Protein AF-A0A8T4M4K9-F1 (afdb_monomer_lite)

Radius of gyration: 19.59 Å; chains: 1; bounding box: 52×40×37 Å

Structure (mmCIF, N/CA/C/O backbone):
data_AF-A0A8T4M4K9-F1
#
_entry.id   AF-A0A8T4M4K9-F1
#
loop_
_atom_site.group_PDB
_atom_site.id
_atom_site.type_symbol
_atom_site.label_atom_id
_atom_site.label_alt_id
_atom_site.label_comp_id
_atom_site.label_asym_id
_atom_site.label_entity_id
_atom_site.label_seq_id
_atom_site.pdbx_PDB_ins_code
_atom_site.Cartn_x
_atom_site.Cartn_y
_atom_site.Cartn_z
_atom_site.occupancy
_atom_site.B_iso_or_equiv
_atom_site.auth_seq_id
_atom_site.auth_comp_id
_atom_site.auth_asym_id
_atom_site.auth_atom_id
_atom_site.pdbx_PDB_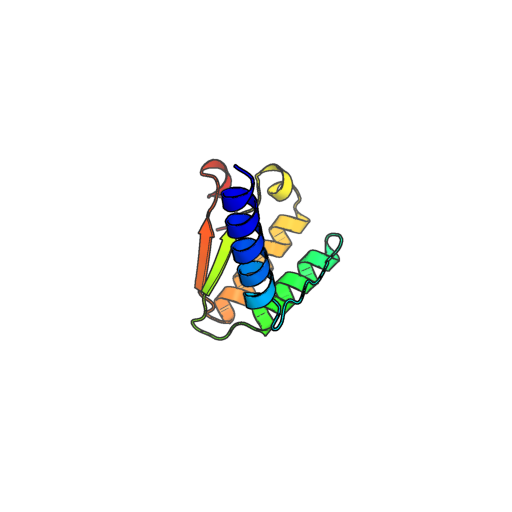model_num
ATOM 1 N N . MET A 1 1 ? -40.356 21.875 3.585 1.00 60.16 1 MET A N 1
ATOM 2 C CA . MET A 1 1 ? -39.058 22.550 3.357 1.00 60.16 1 MET A CA 1
ATOM 3 C C . MET A 1 1 ? -38.266 22.758 4.643 1.00 60.16 1 MET A C 1
ATOM 5 O O . MET A 1 1 ? -37.282 22.056 4.815 1.00 60.16 1 MET A O 1
ATOM 9 N N . GLU A 1 2 ? -38.661 23.637 5.577 1.00 62.66 2 GLU A N 1
ATOM 10 C CA . GLU A 1 2 ? -37.859 23.875 6.803 1.00 62.66 2 GLU A CA 1
ATOM 11 C C . GLU A 1 2 ? -37.767 22.637 7.723 1.00 62.66 2 GLU A C 1
ATOM 13 O O . GLU A 1 2 ? -36.740 22.371 8.346 1.00 62.66 2 GLU A O 1
ATOM 18 N N . ASN A 1 3 ? -38.832 21.835 7.761 1.00 73.00 3 ASN A N 1
ATOM 19 C CA . ASN A 1 3 ? -38.915 20.631 8.589 1.00 73.00 3 ASN A CA 1
ATOM 20 C C . ASN A 1 3 ? -38.089 19.456 8.027 1.00 73.00 3 ASN A C 1
ATOM 22 O O . ASN A 1 3 ? -37.581 18.624 8.775 1.00 73.00 3 ASN A O 1
ATOM 26 N N . ASP A 1 4 ? -37.916 19.418 6.707 1.00 81.75 4 ASP A N 1
ATOM 27 C CA . ASP A 1 4 ? -37.157 18.372 6.017 1.00 81.75 4 ASP A CA 1
ATOM 28 C C . ASP A 1 4 ? -35.654 18.627 6.163 1.00 81.75 4 ASP A C 1
ATOM 30 O O . ASP A 1 4 ? -34.894 17.712 6.467 1.00 81.75 4 ASP A O 1
ATOM 34 N N . ALA A 1 5 ? -35.239 19.896 6.073 1.00 82.56 5 ALA A N 1
ATOM 35 C CA . ALA A 1 5 ? -33.861 20.307 6.323 1.00 82.56 5 ALA A CA 1
ATOM 36 C C . ALA A 1 5 ? -33.409 19.967 7.755 1.00 82.56 5 ALA A C 1
ATOM 38 O O . ALA A 1 5 ? -32.324 19.421 7.942 1.00 82.56 5 ALA A O 1
ATOM 39 N N . LYS A 1 6 ? -34.255 20.208 8.769 1.00 86.12 6 LYS A N 1
ATOM 40 C CA . LYS A 1 6 ? -33.945 19.864 10.171 1.00 86.12 6 LYS A CA 1
ATOM 41 C C . LYS A 1 6 ? -33.777 18.356 10.382 1.00 86.12 6 LYS A C 1
ATOM 43 O O . LYS A 1 6 ? -32.878 17.947 11.113 1.00 86.12 6 LYS A O 1
ATOM 48 N N . LYS A 1 7 ? -34.585 17.529 9.710 1.00 87.69 7 LYS A N 1
ATOM 49 C CA . LYS A 1 7 ? -34.450 16.062 9.756 1.00 87.69 7 LYS A CA 1
ATOM 50 C C . LYS A 1 7 ? -33.165 15.572 9.092 1.00 87.69 7 LYS A C 1
ATOM 52 O O . LYS A 1 7 ? -32.493 14.711 9.652 1.00 87.69 7 LYS A O 1
ATOM 57 N N . VAL A 1 8 ? -32.802 16.139 7.940 1.00 90.56 8 VAL A N 1
ATOM 58 C CA . VAL A 1 8 ? -31.541 15.811 7.256 1.00 90.56 8 VAL A CA 1
ATOM 59 C C . VAL A 1 8 ? -30.341 16.194 8.124 1.00 90.56 8 VAL A C 1
ATOM 61 O O . VAL A 1 8 ? -29.439 15.383 8.303 1.00 90.56 8 VAL A O 1
ATOM 64 N N . ILE A 1 9 ? -30.352 17.387 8.726 1.00 91.00 9 ILE A N 1
ATOM 65 C CA . ILE A 1 9 ? -29.271 17.846 9.611 1.00 91.00 9 ILE A CA 1
ATOM 66 C C . ILE A 1 9 ? -29.118 16.924 10.826 1.00 91.00 9 ILE A C 1
ATOM 68 O O . ILE A 1 9 ? -27.996 16.552 11.157 1.00 91.00 9 ILE A O 1
ATOM 72 N N . ALA A 1 10 ? -30.218 16.510 11.463 1.00 88.62 10 ALA A N 1
ATOM 73 C CA . ALA A 1 10 ? -30.162 15.576 12.588 1.00 88.62 10 ALA A CA 1
ATOM 74 C C . ALA A 1 10 ? -29.516 14.236 12.189 1.00 88.62 10 ALA A C 1
ATOM 76 O O . ALA A 1 10 ? -28.593 13.779 12.859 1.00 88.62 10 ALA A O 1
ATOM 77 N N . GLY A 1 11 ? -29.913 13.670 11.044 1.00 86.56 11 GLY A N 1
ATOM 78 C CA . GLY A 1 11 ? -29.319 12.431 10.532 1.00 86.56 11 GLY A CA 1
ATOM 79 C C . GLY A 1 11 ? -27.827 12.557 10.198 1.00 86.56 11 GLY A C 1
ATOM 80 O O . GLY A 1 11 ? -27.060 11.629 10.441 1.00 86.56 11 GLY A O 1
ATOM 81 N N . LEU A 1 12 ? -27.387 13.714 9.693 1.00 86.00 12 LEU A N 1
ATOM 82 C CA . LEU A 1 12 ? -25.968 13.976 9.422 1.00 86.00 12 LEU A CA 1
ATOM 83 C C . LEU A 1 12 ? -25.136 14.079 10.706 1.00 86.00 12 LEU A C 1
ATOM 85 O O . LEU A 1 12 ? -24.013 13.583 10.745 1.00 86.00 12 LEU A O 1
ATOM 89 N N . VAL A 1 13 ? -25.683 14.691 11.760 1.00 85.50 13 VAL A N 1
ATOM 90 C CA . VAL A 1 13 ? -25.018 14.783 13.070 1.00 85.50 13 VAL A CA 1
ATOM 91 C C . VAL A 1 13 ? -24.859 13.399 13.703 1.00 85.50 13 VAL A C 1
ATOM 93 O O . VAL A 1 13 ? -23.813 13.114 14.286 1.00 85.50 13 VAL A O 1
ATOM 96 N N . ASP A 1 14 ? -25.853 12.523 13.562 1.00 82.62 14 ASP A N 1
ATOM 97 C CA . ASP A 1 14 ? -25.782 11.155 14.082 1.00 82.62 14 ASP A CA 1
ATOM 98 C C . ASP A 1 14 ? -24.759 10.303 13.314 1.00 82.62 14 ASP A C 1
ATOM 100 O O . ASP A 1 14 ? -23.955 9.605 13.934 1.00 82.62 14 ASP A O 1
ATOM 104 N N . LEU A 1 15 ? -24.707 10.431 11.982 1.00 79.19 15 LEU A N 1
ATOM 105 C CA . LEU A 1 15 ? -23.672 9.801 11.150 1.00 79.19 15 LEU A CA 1
ATOM 106 C C . LEU A 1 15 ? -22.269 10.297 11.509 1.00 79.19 15 LEU A C 1
ATOM 108 O O . LEU A 1 15 ? -21.341 9.500 11.623 1.00 79.19 15 LEU A O 1
ATOM 112 N N . GLN A 1 16 ? -22.110 11.604 11.728 1.00 77.19 16 GLN A N 1
ATOM 113 C CA . GLN A 1 16 ? -20.835 12.173 12.148 1.00 77.19 16 GLN A CA 1
ATOM 114 C C . GLN A 1 16 ? -20.388 11.578 13.486 1.00 77.19 16 GLN A C 1
ATOM 116 O O . GLN A 1 16 ? -19.242 11.155 13.604 1.00 77.19 16 GLN A O 1
ATOM 121 N N . LYS A 1 17 ? -21.287 11.511 14.477 1.00 75.12 17 LYS A N 1
ATOM 122 C CA . LYS A 1 17 ? -20.985 11.001 15.823 1.00 75.12 17 LYS A CA 1
ATOM 123 C C . LYS A 1 17 ? -20.687 9.505 15.848 1.00 75.12 17 LYS A C 1
ATOM 125 O O . LYS A 1 17 ? -19.789 9.095 16.577 1.00 75.12 17 LYS A O 1
ATOM 130 N N . GLY A 1 18 ? -21.386 8.710 15.035 1.00 68.12 18 GLY A N 1
ATOM 131 C CA . GLY A 1 18 ? -21.179 7.261 14.940 1.00 68.12 18 GLY A CA 1
ATOM 132 C C . GLY A 1 18 ? -19.794 6.852 14.426 1.00 68.12 18 GLY A C 1
ATOM 133 O O . GLY A 1 18 ? -19.393 5.705 14.601 1.00 68.12 18 GLY A O 1
ATOM 134 N N . HIS A 1 19 ? -19.046 7.782 13.827 1.00 60.19 19 HIS A N 1
ATOM 135 C CA . HIS A 1 19 ? -17.712 7.540 13.280 1.00 60.19 19 HIS A CA 1
ATOM 136 C C . HIS A 1 19 ? -16.575 8.190 14.082 1.00 60.19 19 HIS A C 1
ATOM 138 O O . HIS A 1 19 ? -15.442 8.166 13.614 1.00 60.19 19 HIS A O 1
ATOM 144 N N . LEU A 1 20 ? -16.837 8.779 15.257 1.00 59.25 20 LEU A N 1
ATOM 145 C CA . LEU A 1 20 ? -15.811 9.488 16.039 1.00 59.25 20 LEU A CA 1
ATOM 146 C C . LEU A 1 20 ? -14.916 8.576 16.885 1.00 59.25 20 LEU A C 1
ATOM 148 O O . LEU A 1 20 ? -13.869 9.027 17.350 1.00 59.25 20 LEU A O 1
ATOM 152 N N . GLU A 1 21 ? -15.286 7.313 17.094 1.00 64.44 21 GLU A N 1
ATOM 153 C CA . GLU A 1 21 ? -14.434 6.398 17.851 1.00 64.44 21 GLU A CA 1
ATOM 154 C C . GLU A 1 21 ? -13.311 5.850 16.954 1.00 64.44 21 GLU A C 1
ATOM 156 O O . GLU A 1 21 ? -13.532 5.022 16.073 1.00 64.44 21 GLU A O 1
ATOM 161 N N . ASN A 1 22 ? -12.090 6.338 17.212 1.00 65.56 22 ASN A N 1
ATOM 162 C CA . ASN A 1 22 ? -10.804 5.893 16.656 1.00 65.56 22 ASN A CA 1
ATOM 163 C C . ASN A 1 22 ? -10.545 6.189 15.166 1.00 65.56 22 ASN A C 1
ATOM 165 O O . ASN A 1 22 ? -10.054 5.329 14.434 1.00 65.56 22 ASN A O 1
ATOM 169 N N . GLN A 1 23 ? -10.799 7.419 14.712 1.00 70.44 23 GLN A N 1
ATOM 170 C CA . GLN A 1 23 ? -10.235 7.878 13.436 1.00 70.44 23 GLN A CA 1
ATOM 171 C C . GLN A 1 23 ? -8.787 8.338 13.614 1.00 70.44 23 GLN A C 1
ATOM 173 O O . GLN A 1 23 ? -8.523 9.382 14.207 1.00 70.44 23 GLN A O 1
ATOM 178 N N . GLU A 1 24 ? -7.851 7.573 13.058 1.00 80.94 24 GLU A N 1
ATOM 179 C CA . GLU A 1 24 ? -6.456 7.979 12.903 1.00 80.94 24 GLU A CA 1
ATOM 180 C C . GLU A 1 24 ? -6.157 8.180 11.414 1.00 80.94 24 GLU A C 1
ATOM 182 O O . GLU A 1 24 ? -6.465 7.327 10.580 1.00 80.94 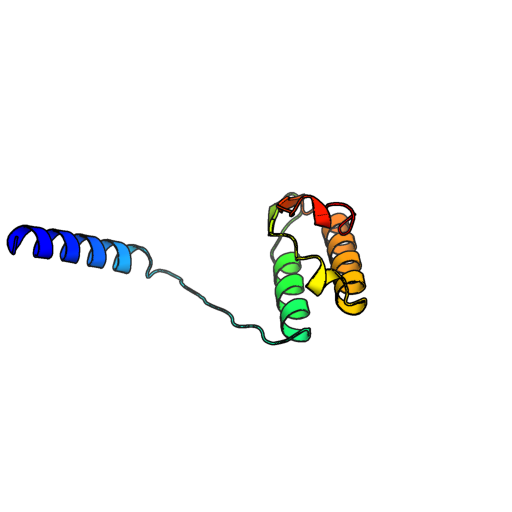24 GLU A O 1
ATOM 187 N N . ALA A 1 25 ? -5.542 9.312 11.078 1.00 87.56 25 ALA A N 1
ATOM 188 C CA . ALA A 1 25 ? -5.014 9.569 9.748 1.00 87.56 25 ALA A CA 1
ATOM 189 C C . ALA A 1 25 ? -3.504 9.775 9.852 1.00 87.56 25 ALA A C 1
ATOM 191 O O . ALA A 1 25 ? -3.036 10.669 10.558 1.00 87.56 25 ALA A O 1
ATOM 192 N N . LYS A 1 26 ? -2.743 8.962 9.120 1.00 90.06 26 LYS A N 1
ATOM 193 C CA . LYS A 1 26 ? -1.295 9.122 8.977 1.00 90.06 26 LYS A CA 1
ATOM 194 C C . LYS A 1 26 ? -0.981 9.644 7.583 1.00 90.06 26 LYS A C 1
ATOM 196 O O . LYS A 1 26 ? -1.446 9.087 6.590 1.00 90.06 26 LYS A O 1
ATOM 201 N N . VAL A 1 27 ? -0.187 10.710 7.511 1.00 93.94 27 VAL A N 1
ATOM 202 C CA . VAL A 1 27 ? 0.243 11.310 6.243 1.00 93.94 27 VAL A CA 1
ATOM 203 C C . VAL A 1 27 ? 1.700 10.955 5.990 1.00 93.94 27 VAL A C 1
ATOM 205 O O . VAL A 1 27 ? 2.573 11.241 6.805 1.00 93.94 27 VAL A O 1
ATOM 208 N N . TYR A 1 28 ? 1.951 10.358 4.830 1.00 94.25 28 TYR A N 1
ATOM 209 C CA . TYR A 1 28 ? 3.279 9.979 4.368 1.00 94.25 28 TYR A CA 1
ATOM 210 C C . TYR A 1 28 ? 3.633 10.797 3.128 1.00 94.25 28 TYR A C 1
ATOM 212 O O . TYR A 1 28 ? 2.801 10.961 2.236 1.00 94.25 28 TYR A O 1
ATOM 220 N N . VAL A 1 29 ? 4.866 11.303 3.059 1.00 93.38 29 VAL A N 1
ATOM 221 C CA . VAL A 1 29 ? 5.304 12.203 1.982 1.00 93.38 29 VAL A CA 1
ATOM 222 C C . VAL A 1 29 ? 6.480 11.600 1.219 1.00 93.38 29 VAL A C 1
ATOM 224 O O . VAL A 1 29 ? 7.446 11.116 1.810 1.00 93.38 29 VAL A O 1
ATOM 227 N N . GLY A 1 30 ? 6.397 11.661 -0.112 1.00 92.94 30 GLY A N 1
ATOM 228 C CA . GLY A 1 30 ? 7.443 11.195 -1.018 1.00 92.94 30 GLY A CA 1
ATOM 229 C C . GLY A 1 30 ? 7.676 9.681 -0.976 1.00 92.94 30 GLY A C 1
ATOM 230 O O . GLY A 1 30 ? 6.911 8.912 -0.391 1.00 92.94 30 GLY A O 1
ATOM 231 N N . PHE A 1 31 ? 8.768 9.251 -1.608 1.00 92.19 31 PHE A N 1
ATOM 232 C CA . PHE A 1 31 ? 9.095 7.832 -1.763 1.00 92.19 31 PHE A CA 1
ATOM 233 C C . PHE A 1 31 ? 9.436 7.133 -0.435 1.00 92.19 31 PHE A C 1
ATOM 235 O O . PHE A 1 31 ? 9.039 5.991 -0.218 1.00 92.19 31 PHE A O 1
ATOM 242 N N . GLU A 1 32 ? 10.108 7.810 0.500 1.00 94.56 32 GLU A N 1
ATOM 243 C CA . GLU A 1 32 ? 10.352 7.247 1.841 1.00 94.56 32 GLU A CA 1
ATOM 244 C C . GLU A 1 32 ? 9.053 7.061 2.635 1.00 94.56 32 GLU A C 1
ATOM 246 O O . GLU A 1 32 ? 8.908 6.098 3.396 1.00 94.56 32 GLU A O 1
ATOM 251 N N . GLY A 1 33 ? 8.072 7.937 2.400 1.00 94.88 33 GLY A N 1
ATOM 252 C CA . GLY A 1 33 ? 6.725 7.783 2.924 1.00 94.88 33 GLY A CA 1
ATOM 253 C C . GLY A 1 33 ? 6.069 6.487 2.447 1.00 94.88 33 GLY A C 1
ATOM 254 O O . GLY A 1 33 ? 5.514 5.745 3.257 1.00 94.88 33 GLY A O 1
ATOM 255 N N . TRP A 1 34 ? 6.210 6.159 1.160 1.00 91.62 34 TRP A N 1
ATOM 256 C CA . TRP A 1 34 ? 5.715 4.895 0.609 1.00 91.62 34 TRP A CA 1
ATOM 257 C C . TRP A 1 34 ? 6.392 3.700 1.272 1.00 91.62 34 TRP A C 1
ATOM 259 O O . TRP A 1 34 ? 5.713 2.802 1.764 1.00 91.62 34 TRP A O 1
ATOM 269 N N . LYS A 1 35 ? 7.726 3.697 1.367 1.00 94.25 35 LYS A N 1
ATOM 270 C CA . LYS A 1 35 ? 8.437 2.592 2.029 1.00 94.25 35 LYS A CA 1
ATOM 271 C C . LYS A 1 35 ? 7.950 2.379 3.457 1.00 94.25 35 LYS A C 1
ATOM 273 O O . LYS A 1 35 ? 7.754 1.237 3.865 1.00 94.25 35 LYS A O 1
ATOM 278 N N . THR A 1 36 ? 7.742 3.463 4.200 1.00 96.12 36 THR A N 1
ATOM 279 C CA . THR A 1 36 ? 7.248 3.404 5.579 1.00 96.12 36 THR A CA 1
ATOM 280 C C . THR A 1 36 ? 5.848 2.799 5.637 1.00 96.12 36 THR A C 1
ATOM 282 O O . THR A 1 36 ? 5.663 1.793 6.319 1.00 96.12 36 THR A O 1
ATOM 285 N N . LEU A 1 37 ? 4.899 3.324 4.854 1.00 94.69 37 LEU A N 1
ATOM 286 C CA . LEU A 1 37 ? 3.519 2.830 4.803 1.00 94.69 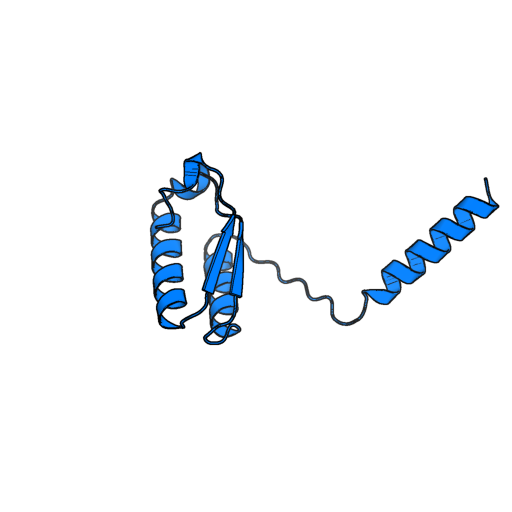37 LEU A CA 1
ATOM 287 C C . LEU A 1 37 ? 3.452 1.330 4.478 1.00 94.69 37 LEU A C 1
ATOM 289 O O . LEU A 1 37 ? 2.817 0.555 5.187 1.00 94.69 37 LEU A O 1
ATOM 293 N N . TYR A 1 38 ? 4.133 0.897 3.421 1.00 94.06 38 TYR A N 1
ATOM 294 C CA . TYR A 1 38 ? 4.087 -0.498 2.982 1.00 94.06 38 TYR A CA 1
ATOM 295 C C . TYR A 1 38 ? 4.810 -1.445 3.952 1.00 94.06 38 TYR A C 1
ATOM 297 O O . TYR A 1 38 ? 4.393 -2.592 4.128 1.00 94.06 38 TYR A O 1
ATOM 305 N N . ASN A 1 39 ? 5.861 -0.978 4.633 1.00 94.50 39 ASN A N 1
ATOM 306 C CA . ASN A 1 39 ? 6.465 -1.736 5.726 1.00 94.50 39 ASN A CA 1
ATOM 307 C C . ASN A 1 39 ? 5.505 -1.873 6.915 1.00 94.50 39 ASN A C 1
ATOM 309 O O . ASN A 1 39 ? 5.408 -2.965 7.473 1.00 94.50 39 ASN A O 1
ATOM 313 N N . GLU A 1 40 ? 4.778 -0.814 7.284 1.00 94.62 40 GLU A N 1
ATOM 314 C CA . GLU A 1 40 ? 3.748 -0.880 8.329 1.00 94.62 40 GLU A CA 1
ATOM 315 C C . GLU A 1 40 ? 2.654 -1.890 7.969 1.00 94.62 40 GLU A C 1
ATOM 317 O O . GLU A 1 40 ? 2.328 -2.745 8.792 1.00 94.62 40 GLU A O 1
ATOM 322 N N . ILE A 1 41 ? 2.162 -1.873 6.724 1.00 92.81 41 ILE A N 1
ATOM 323 C CA . ILE A 1 41 ? 1.191 -2.860 6.227 1.00 92.81 41 ILE A CA 1
ATOM 324 C C . ILE A 1 41 ? 1.718 -4.284 6.447 1.00 92.81 41 ILE A C 1
ATOM 326 O O . ILE A 1 41 ? 1.054 -5.097 7.087 1.00 92.81 41 ILE A O 1
ATOM 330 N N . LEU A 1 42 ? 2.937 -4.599 5.994 1.00 94.12 42 LEU A N 1
ATOM 331 C CA . LEU A 1 42 ? 3.496 -5.945 6.179 1.00 94.12 42 LEU A CA 1
ATOM 332 C C . LEU A 1 42 ? 3.760 -6.313 7.634 1.00 94.12 42 LEU A C 1
ATOM 334 O O . LEU A 1 42 ? 3.784 -7.501 7.951 1.00 94.12 42 LEU A O 1
ATOM 338 N N . ASN A 1 43 ? 4.047 -5.349 8.501 1.00 95.19 43 ASN A N 1
ATOM 339 C CA . ASN A 1 43 ? 4.308 -5.610 9.915 1.00 95.19 43 ASN A CA 1
ATOM 340 C C . ASN A 1 43 ? 3.025 -5.899 10.694 1.00 95.19 43 ASN A C 1
ATOM 342 O O . ASN A 1 43 ? 3.070 -6.674 11.646 1.00 95.19 43 ASN A O 1
ATOM 346 N N . ASN A 1 44 ? 1.904 -5.330 10.256 1.00 94.69 44 ASN A N 1
ATOM 347 C CA . ASN A 1 44 ? 0.614 -5.473 10.922 1.00 94.69 44 ASN A CA 1
ATOM 348 C C . ASN A 1 44 ? -0.202 -6.672 10.412 1.00 94.69 44 ASN A C 1
ATOM 350 O O . ASN A 1 44 ? -1.043 -7.182 11.150 1.00 94.69 44 ASN A O 1
ATOM 354 N N . LEU A 1 45 ? 0.054 -7.138 9.185 1.00 95.69 45 LEU A N 1
ATOM 355 C CA . LEU A 1 45 ? -0.618 -8.304 8.606 1.00 95.69 45 LEU A CA 1
ATOM 356 C C . LEU A 1 45 ? 0.036 -9.628 9.030 1.00 95.69 45 LEU A C 1
ATOM 358 O O . LEU A 1 45 ? 1.263 -9.767 9.084 1.00 95.69 45 LEU A O 1
ATOM 362 N N . LYS A 1 46 ? -0.807 -10.626 9.292 1.00 95.81 46 LYS A N 1
ATOM 363 C CA . LYS A 1 46 ? -0.440 -11.994 9.668 1.00 95.81 46 LYS A CA 1
ATOM 364 C C . LYS A 1 46 ? -0.525 -12.943 8.463 1.00 95.81 46 LYS A C 1
ATOM 366 O O . LYS A 1 46 ? -1.177 -12.629 7.466 1.00 95.81 46 LYS A O 1
ATOM 371 N N . PRO A 1 47 ? 0.107 -14.130 8.534 1.00 97.06 47 PRO A N 1
ATOM 372 C CA . PRO A 1 47 ? -0.061 -15.160 7.513 1.00 97.06 47 PRO A CA 1
ATOM 373 C C . PRO A 1 47 ? -1.539 -15.498 7.285 1.00 97.06 47 PRO A C 1
ATOM 375 O O . PRO A 1 47 ? -2.249 -15.815 8.235 1.00 97.06 47 PRO A O 1
ATOM 378 N N . GLY A 1 48 ? -1.979 -15.462 6.027 1.00 95.50 48 GLY A N 1
ATOM 379 C CA . GLY A 1 48 ? -3.371 -15.683 5.632 1.00 95.50 48 GLY A CA 1
ATOM 380 C C . GLY A 1 48 ? -4.232 -14.419 5.546 1.00 95.50 48 GLY A C 1
ATOM 381 O O . GLY A 1 48 ? -5.283 -14.483 4.913 1.00 95.50 48 GLY A O 1
ATOM 382 N N . ASP A 1 49 ? -3.792 -13.283 6.099 1.00 97.50 49 ASP A N 1
ATOM 383 C CA . ASP A 1 49 ? -4.517 -12.017 5.953 1.00 97.50 49 ASP A CA 1
ATOM 384 C C . ASP A 1 49 ? -4.495 -11.523 4.498 1.00 97.50 49 ASP A C 1
ATOM 386 O O . ASP A 1 49 ? -3.630 -11.899 3.696 1.00 97.50 49 ASP A O 1
ATOM 390 N N . GLU A 1 50 ? -5.437 -10.640 4.161 1.00 95.12 50 GLU A N 1
ATOM 391 C CA . GLU A 1 50 ? -5.584 -10.077 2.821 1.00 95.12 50 GLU A CA 1
ATOM 392 C C . GLU A 1 50 ? -5.075 -8.629 2.742 1.00 95.12 50 GLU A C 1
ATOM 394 O O . GLU A 1 50 ? -5.483 -7.753 3.501 1.00 95.12 50 GLU A O 1
ATOM 399 N N . TYR A 1 51 ? -4.218 -8.370 1.758 1.00 93.38 51 TYR A N 1
ATOM 400 C CA . TYR A 1 51 ? -3.818 -7.049 1.292 1.00 93.38 51 TYR A CA 1
ATOM 401 C C . TYR A 1 51 ? -4.640 -6.693 0.048 1.00 93.38 51 TYR A C 1
ATOM 403 O O . TYR A 1 51 ? -4.466 -7.290 -1.020 1.00 93.38 51 TYR A O 1
ATOM 411 N N . LEU A 1 52 ? -5.553 -5.735 0.198 1.00 93.94 52 LEU A N 1
ATOM 412 C CA . LEU A 1 52 ? -6.410 -5.243 -0.879 1.00 93.94 52 LEU A CA 1
ATOM 413 C C . LEU A 1 52 ? -5.878 -3.899 -1.374 1.00 93.94 52 LEU A C 1
ATOM 415 O O . LEU A 1 52 ? -5.667 -2.994 -0.568 1.00 93.94 52 LEU A O 1
ATOM 419 N N . ALA A 1 53 ? -5.677 -3.757 -2.682 1.00 91.62 53 ALA A N 1
ATOM 420 C CA . ALA A 1 53 ? -5.129 -2.526 -3.242 1.00 91.62 53 ALA A CA 1
ATOM 421 C C . ALA A 1 53 ? -5.641 -2.209 -4.645 1.00 91.62 53 ALA A C 1
ATOM 423 O O . ALA A 1 53 ? -6.076 -3.082 -5.399 1.00 91.62 53 ALA A O 1
ATOM 424 N N . PHE A 1 54 ? -5.520 -0.936 -5.007 1.00 90.38 54 PHE A N 1
ATOM 425 C CA . PHE A 1 54 ? -5.540 -0.502 -6.396 1.00 90.38 54 PHE A CA 1
ATOM 426 C C . PHE A 1 54 ? -4.103 -0.468 -6.910 1.00 90.38 54 PHE A C 1
ATOM 428 O O . PHE A 1 54 ? -3.218 0.070 -6.246 1.00 90.38 54 PHE A O 1
ATOM 435 N N . GLY A 1 55 ? -3.874 -1.067 -8.075 1.00 88.00 55 GLY A N 1
ATOM 436 C CA . GLY A 1 55 ? -2.575 -1.029 -8.733 1.00 88.00 55 GLY A CA 1
ATOM 437 C C . GLY A 1 55 ? -2.241 0.379 -9.216 1.00 88.00 55 GLY A C 1
ATOM 438 O O . GLY A 1 55 ? -3.135 1.170 -9.530 1.00 88.00 55 GLY A O 1
ATOM 439 N N . ILE A 1 56 ? -0.947 0.674 -9.300 1.00 85.75 56 ILE A N 1
ATOM 440 C CA . ILE A 1 56 ? -0.464 1.949 -9.833 1.00 85.75 56 ILE A CA 1
ATOM 441 C C . ILE A 1 56 ? -0.603 2.014 -11.361 1.00 85.75 56 ILE A C 1
ATOM 443 O O . ILE A 1 56 ? -0.742 0.991 -12.046 1.00 85.75 56 ILE A O 1
ATOM 447 N N . GLY A 1 57 ? -0.632 3.237 -11.888 1.00 85.06 57 GLY A N 1
ATOM 448 C CA . GLY A 1 57 ? -0.725 3.502 -13.316 1.00 85.06 57 GLY A CA 1
ATOM 449 C C . GLY A 1 57 ? 0.590 3.227 -14.055 1.00 85.06 57 GLY A C 1
ATOM 450 O O . GLY A 1 57 ? 1.633 3.007 -13.437 1.00 85.06 57 GLY A O 1
ATOM 451 N N . PRO A 1 58 ? 0.549 3.209 -15.400 1.00 81.44 58 PRO A N 1
ATOM 452 C CA . PRO A 1 58 ? 1.730 2.946 -16.218 1.00 81.44 58 PRO A CA 1
ATOM 453 C C . PRO A 1 58 ? 2.783 4.058 -16.113 1.00 81.44 58 PRO A C 1
ATOM 455 O O . PRO A 1 58 ? 3.967 3.776 -16.261 1.00 81.44 58 PRO A O 1
ATOM 458 N N . GLU A 1 59 ? 2.370 5.299 -15.843 1.00 84.69 59 GLU A N 1
ATOM 459 C CA . GLU A 1 59 ? 3.277 6.441 -15.688 1.00 84.69 59 GLU A CA 1
ATOM 460 C C . GLU A 1 59 ? 4.109 6.318 -14.412 1.00 84.69 59 GLU A C 1
ATOM 462 O O . GLU A 1 59 ? 5.330 6.438 -14.457 1.00 84.69 59 GLU A O 1
ATOM 467 N N . GLU A 1 60 ? 3.476 5.991 -13.283 1.00 80.62 60 GLU A N 1
ATOM 468 C CA . GLU A 1 60 ? 4.186 5.755 -12.026 1.00 80.62 60 GLU A CA 1
ATOM 469 C C . GLU A 1 60 ? 5.047 4.496 -12.110 1.00 80.62 60 GLU A C 1
ATOM 471 O O . GLU A 1 60 ? 6.154 4.456 -11.575 1.00 80.62 60 GLU A O 1
ATOM 476 N N . PHE A 1 61 ? 4.568 3.468 -12.816 1.00 81.81 61 PHE A N 1
ATOM 477 C CA . PHE A 1 61 ? 5.338 2.247 -13.014 1.00 81.81 61 PHE A CA 1
ATOM 478 C C . PHE A 1 61 ? 6.536 2.455 -13.951 1.00 81.81 61 PHE A C 1
ATOM 480 O O . PHE A 1 61 ? 7.425 1.615 -13.969 1.00 81.81 61 PHE A O 1
ATOM 487 N N . ALA A 1 62 ? 6.621 3.549 -14.713 1.00 85.12 62 ALA A N 1
ATOM 488 C CA . ALA A 1 62 ? 7.775 3.815 -15.573 1.00 85.12 62 ALA A CA 1
ATOM 489 C C . ALA A 1 62 ? 9.061 4.133 -14.779 1.00 85.12 62 ALA A C 1
ATOM 491 O O . ALA A 1 62 ? 10.156 4.005 -15.326 1.00 85.12 62 ALA A O 1
ATOM 492 N N . ASP A 1 63 ? 8.953 4.511 -13.499 1.00 89.50 63 ASP A N 1
ATOM 493 C CA . ASP A 1 63 ? 10.111 4.726 -12.626 1.00 89.50 63 ASP A CA 1
ATOM 494 C C . ASP A 1 63 ? 10.670 3.387 -12.116 1.00 89.50 63 ASP A C 1
ATOM 496 O O . ASP A 1 63 ? 10.043 2.678 -11.324 1.00 89.50 63 ASP A O 1
ATOM 500 N N . GLU A 1 64 ? 11.898 3.059 -12.521 1.00 91.06 64 GLU A N 1
ATOM 501 C CA . GLU A 1 64 ? 12.608 1.838 -12.125 1.00 91.06 64 GLU A CA 1
ATOM 502 C C . GLU A 1 64 ? 12.676 1.651 -10.598 1.00 91.06 64 GLU A C 1
ATOM 504 O O . GLU A 1 64 ? 12.550 0.530 -10.098 1.00 91.06 64 GLU A O 1
ATOM 509 N N . LYS A 1 65 ? 12.812 2.733 -9.820 1.00 91.38 65 LYS A N 1
ATOM 510 C CA . LYS A 1 65 ? 12.847 2.646 -8.350 1.00 91.38 65 LYS A CA 1
ATOM 511 C C . LYS A 1 65 ? 11.521 2.154 -7.792 1.00 91.38 65 LYS A C 1
ATOM 513 O O . LYS A 1 65 ? 11.514 1.393 -6.822 1.00 91.38 65 LYS A O 1
ATOM 518 N N . ILE A 1 66 ? 10.415 2.578 -8.399 1.00 89.44 66 ILE A N 1
ATOM 519 C CA . ILE A 1 66 ? 9.067 2.155 -8.027 1.00 89.44 66 ILE A CA 1
ATOM 520 C C . ILE A 1 66 ? 8.868 0.680 -8.398 1.00 89.44 66 ILE A C 1
ATOM 522 O O . ILE A 1 66 ? 8.401 -0.092 -7.559 1.00 89.44 66 ILE A O 1
ATOM 526 N N . GLN A 1 67 ? 9.319 0.255 -9.583 1.00 88.81 67 GLN A N 1
ATOM 527 C CA . GLN A 1 67 ? 9.265 -1.156 -9.993 1.00 88.81 67 GLN A CA 1
ATOM 528 C C . GLN A 1 67 ? 10.034 -2.066 -9.028 1.00 88.81 67 GLN A C 1
ATOM 530 O O . GLN A 1 67 ? 9.500 -3.057 -8.524 1.00 88.81 67 GLN A O 1
ATOM 535 N N . ILE A 1 68 ? 11.290 -1.714 -8.729 1.00 91.88 68 ILE A N 1
ATOM 536 C CA . ILE A 1 68 ? 12.149 -2.475 -7.813 1.00 91.88 68 ILE A CA 1
ATOM 537 C C . ILE A 1 68 ? 11.519 -2.532 -6.419 1.00 91.88 68 ILE A C 1
ATOM 539 O O . ILE A 1 68 ? 11.538 -3.578 -5.765 1.00 91.88 68 ILE A O 1
ATOM 543 N N . PHE A 1 69 ? 10.947 -1.420 -5.958 1.00 92.56 69 PHE A N 1
ATOM 544 C CA . PHE A 1 69 ? 10.277 -1.357 -4.669 1.00 92.56 69 PHE A CA 1
ATOM 545 C C . PHE A 1 69 ? 9.097 -2.328 -4.582 1.00 92.56 69 PHE A C 1
ATOM 547 O O . PHE A 1 69 ? 9.074 -3.154 -3.666 1.00 92.56 69 PHE A O 1
ATOM 554 N N . PHE A 1 70 ? 8.156 -2.275 -5.530 1.00 91.12 70 PHE A N 1
ATOM 555 C CA . PHE A 1 70 ? 6.984 -3.152 -5.505 1.00 91.12 70 PHE A CA 1
ATOM 556 C C . PHE A 1 70 ? 7.361 -4.618 -5.672 1.00 91.12 70 PHE A C 1
ATOM 558 O O . PHE A 1 70 ? 6.861 -5.455 -4.923 1.00 91.12 70 PHE A O 1
ATOM 565 N N . LYS A 1 71 ? 8.328 -4.932 -6.540 1.00 91.56 71 LYS A N 1
ATOM 566 C CA . LYS A 1 71 ? 8.855 -6.295 -6.667 1.00 91.56 71 LYS A CA 1
ATOM 567 C C . LYS A 1 71 ? 9.364 -6.829 -5.325 1.00 91.56 71 LYS A C 1
ATOM 569 O O . LYS A 1 71 ? 8.957 -7.902 -4.884 1.00 91.56 71 LYS A O 1
ATOM 574 N N . ASN A 1 72 ? 10.203 -6.061 -4.630 1.00 94.06 72 ASN A N 1
ATOM 575 C CA . ASN A 1 72 ? 10.731 -6.454 -3.321 1.00 94.06 72 ASN A CA 1
ATOM 576 C C . ASN A 1 72 ? 9.639 -6.536 -2.245 1.00 94.06 72 ASN A C 1
ATOM 578 O O . ASN A 1 72 ? 9.668 -7.425 -1.392 1.00 94.06 72 ASN A O 1
ATOM 582 N N . PHE A 1 73 ? 8.664 -5.627 -2.277 1.00 94.38 73 PHE A N 1
ATOM 583 C CA . PHE A 1 73 ? 7.511 -5.665 -1.385 1.00 94.38 73 PHE A CA 1
ATOM 584 C C . PHE A 1 73 ? 6.685 -6.940 -1.594 1.00 94.38 73 PHE A C 1
ATOM 586 O O . PHE A 1 73 ? 6.392 -7.642 -0.625 1.00 94.38 73 PHE A O 1
ATOM 593 N N . HIS A 1 74 ? 6.348 -7.279 -2.840 1.00 93.38 74 HIS A N 1
ATOM 594 C CA . HIS A 1 74 ? 5.532 -8.448 -3.150 1.00 93.38 74 HIS A CA 1
ATOM 595 C C . HIS A 1 74 ? 6.255 -9.765 -2.858 1.00 93.38 74 HIS A C 1
ATOM 597 O O . HIS A 1 74 ?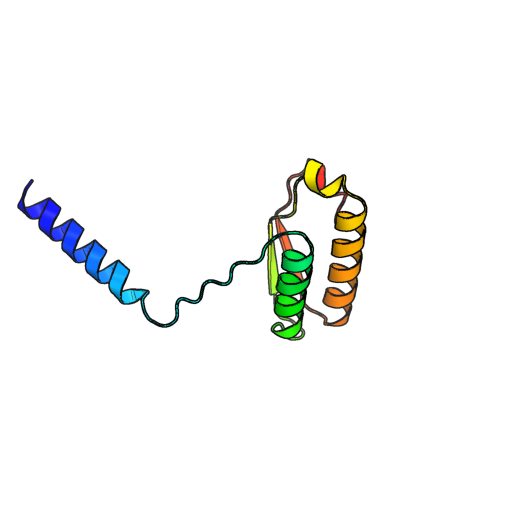 5.592 -10.696 -2.397 1.00 93.38 74 HIS A O 1
ATOM 603 N N . LEU A 1 75 ? 7.586 -9.821 -3.008 1.00 95.19 75 LEU A N 1
ATOM 604 C CA . LEU A 1 75 ? 8.406 -10.944 -2.537 1.00 95.19 75 LEU A CA 1
ATOM 605 C C . LEU A 1 75 ? 8.282 -11.127 -1.015 1.00 95.19 75 LEU A C 1
ATOM 607 O O . LEU A 1 75 ? 7.841 -12.179 -0.557 1.00 95.19 75 LEU A O 1
ATOM 611 N N . ARG A 1 76 ? 8.550 -10.077 -0.226 1.00 95.62 76 ARG A N 1
ATOM 612 C CA . ARG A 1 76 ? 8.449 -10.119 1.249 1.00 95.62 76 ARG A CA 1
ATOM 613 C C . ARG A 1 76 ? 7.033 -10.437 1.736 1.00 95.62 76 ARG A C 1
ATOM 615 O O . ARG A 1 76 ? 6.841 -11.157 2.715 1.00 95.62 76 ARG A O 1
ATOM 622 N N . ARG A 1 77 ? 6.018 -9.906 1.051 1.00 95.75 77 ARG A N 1
ATOM 623 C CA . ARG A 1 77 ? 4.605 -10.214 1.302 1.00 95.75 77 ARG A CA 1
ATOM 624 C C . ARG A 1 77 ? 4.318 -11.702 1.098 1.00 95.75 77 ARG A C 1
ATOM 626 O O . ARG A 1 77 ? 3.667 -12.319 1.941 1.00 95.75 77 ARG A O 1
ATOM 633 N N . ALA A 1 78 ? 4.781 -12.261 -0.021 1.00 95.44 78 ALA A N 1
ATOM 634 C CA . ALA A 1 78 ? 4.579 -13.664 -0.360 1.00 95.44 78 ALA A CA 1
ATOM 635 C C . ALA A 1 78 ? 5.280 -14.589 0.646 1.00 95.44 78 ALA A C 1
ATOM 637 O O . ALA A 1 78 ? 4.671 -15.556 1.100 1.00 95.44 78 ALA A O 1
ATOM 638 N N . GLU A 1 79 ? 6.499 -14.248 1.077 1.00 96.25 79 GLU A N 1
ATOM 639 C CA . GLU A 1 79 ? 7.219 -14.957 2.148 1.00 96.25 79 GLU A CA 1
ATOM 640 C C . GLU A 1 79 ? 6.427 -14.979 3.465 1.00 96.25 79 GLU A C 1
ATOM 642 O O . GLU A 1 79 ? 6.352 -16.012 4.133 1.00 96.25 79 GLU A O 1
ATOM 647 N N . LYS A 1 80 ? 5.756 -13.871 3.811 1.00 96.38 80 LYS A N 1
ATOM 648 C CA . LYS A 1 80 ? 4.844 -13.791 4.966 1.00 96.38 80 LYS A CA 1
ATOM 649 C C . LYS A 1 80 ? 3.496 -14.493 4.762 1.00 96.38 80 LYS A C 1
ATOM 651 O O . LYS A 1 80 ? 2.702 -14.539 5.698 1.00 96.38 80 LYS A O 1
ATOM 656 N N . LYS A 1 81 ? 3.227 -15.055 3.578 1.00 97.12 81 LYS A N 1
ATOM 657 C CA . LYS A 1 81 ? 1.956 -15.707 3.210 1.00 97.12 81 LYS A CA 1
ATOM 658 C C . LYS A 1 81 ? 0.735 -14.789 3.349 1.00 97.12 81 LYS A C 1
ATOM 660 O O . LYS A 1 81 ? -0.361 -15.255 3.648 1.00 97.12 81 LYS A O 1
ATOM 665 N N . VAL A 1 82 ? 0.922 -13.488 3.143 1.00 97.06 82 VAL A N 1
ATOM 666 C CA . VAL A 1 82 ? -0.179 -12.518 3.068 1.00 97.06 82 VAL A CA 1
ATOM 667 C C . VAL A 1 82 ? -0.764 -12.589 1.661 1.00 97.06 82 VAL A C 1
ATOM 669 O O . VAL A 1 82 ? 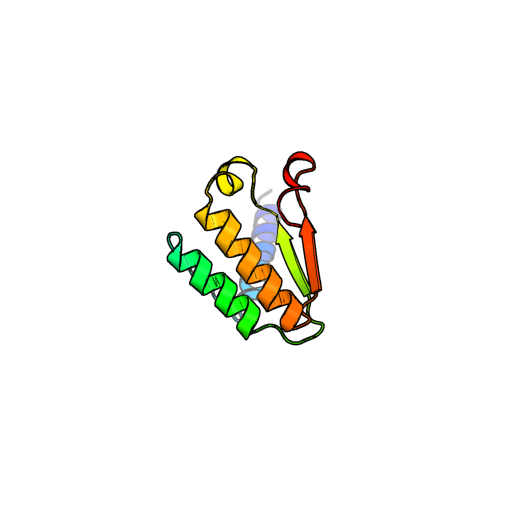-0.019 -12.473 0.690 1.00 97.06 82 VAL A O 1
ATOM 672 N N . VAL A 1 83 ? -2.073 -12.779 1.518 1.00 95.50 83 VAL A N 1
ATOM 673 C CA . VAL A 1 83 ? -2.765 -12.858 0.219 1.00 95.50 83 VAL A CA 1
ATOM 674 C C . VAL A 1 83 ? -2.9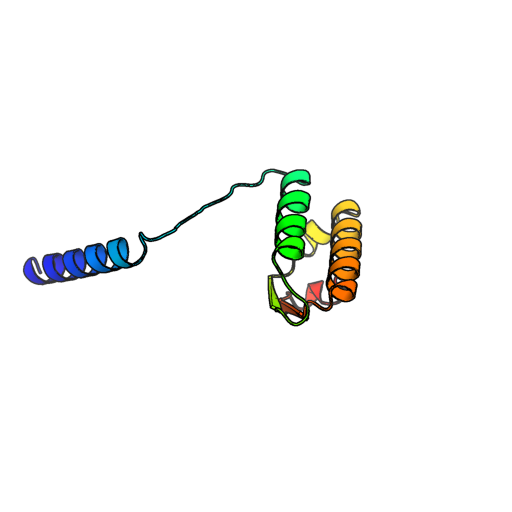11 -11.453 -0.360 1.00 95.50 83 VAL A C 1
ATOM 676 O O . VAL A 1 83 ? -3.209 -10.523 0.372 1.00 95.50 83 VAL A O 1
ATOM 679 N N . ALA A 1 84 ? -2.704 -11.266 -1.664 1.00 94.19 84 ALA A N 1
ATOM 680 C CA . ALA A 1 84 ? -2.932 -9.976 -2.319 1.00 94.19 84 ALA A CA 1
ATOM 681 C C . ALA A 1 84 ? -4.102 -10.077 -3.292 1.00 94.19 84 ALA A C 1
ATOM 683 O O . ALA A 1 84 ? -4.177 -11.026 -4.073 1.00 94.19 84 ALA A O 1
ATOM 684 N N . LYS A 1 85 ? -4.978 -9.071 -3.272 1.00 94.38 85 LYS A N 1
ATOM 685 C CA . LYS A 1 85 ? -6.016 -8.862 -4.285 1.00 94.38 85 LYS A CA 1
ATOM 686 C C . LYS A 1 85 ? -5.893 -7.433 -4.789 1.00 94.38 85 LYS A C 1
ATOM 688 O O . LYS A 1 85 ? -6.182 -6.483 -4.065 1.00 94.38 85 LYS A O 1
ATOM 693 N N . ILE A 1 86 ? -5.425 -7.298 -6.024 1.00 91.81 86 ILE A N 1
ATOM 694 C CA . ILE A 1 86 ? -5.094 -6.002 -6.611 1.00 91.81 86 ILE A CA 1
ATOM 695 C C . ILE A 1 86 ? -6.004 -5.760 -7.808 1.00 91.81 86 ILE A C 1
ATOM 697 O O . ILE A 1 86 ? -6.074 -6.577 -8.728 1.00 91.81 86 ILE A O 1
ATOM 701 N N . ILE A 1 87 ? -6.713 -4.635 -7.790 1.00 91.94 87 ILE A N 1
ATOM 702 C CA . ILE A 1 87 ? -7.484 -4.163 -8.938 1.00 91.94 87 ILE A CA 1
ATOM 703 C C . ILE A 1 87 ? -6.549 -3.320 -9.797 1.00 91.94 87 ILE A C 1
ATOM 705 O O . ILE A 1 87 ? -6.084 -2.268 -9.366 1.00 91.94 87 ILE A O 1
ATOM 709 N N . MET A 1 88 ? -6.284 -3.776 -11.017 1.00 86.69 88 MET A N 1
ATOM 710 C CA . MET A 1 88 ? -5.414 -3.085 -11.966 1.00 86.69 88 MET A CA 1
ATOM 711 C C . MET A 1 88 ? -6.185 -2.648 -13.203 1.00 86.69 88 MET A C 1
ATOM 713 O O . MET A 1 88 ? -7.138 -3.311 -13.627 1.00 86.69 88 MET A O 1
ATOM 717 N N . LYS A 1 89 ? -5.719 -1.568 -13.835 1.00 82.94 89 LYS A N 1
ATOM 718 C CA . LYS A 1 89 ? -6.125 -1.262 -15.205 1.00 82.94 89 LYS A CA 1
ATOM 719 C C . LYS A 1 89 ? -5.641 -2.394 -16.127 1.00 82.94 89 LYS A C 1
ATOM 721 O O . LYS A 1 89 ? -4.550 -2.923 -15.914 1.00 82.94 89 LYS A O 1
ATOM 726 N N . PRO A 1 90 ? -6.406 -2.774 -17.165 1.00 80.88 90 PRO A N 1
ATOM 727 C CA . PRO A 1 90 ? -6.009 -3.856 -18.070 1.00 80.88 90 PRO A CA 1
ATOM 728 C C . PRO A 1 90 ? -4.602 -3.676 -18.660 1.00 80.88 90 PRO A C 1
ATOM 730 O O . PRO A 1 90 ? -3.850 -4.640 -18.779 1.00 80.88 90 PRO A O 1
ATOM 733 N N . GLU A 1 91 ? -4.235 -2.431 -18.960 1.00 74.31 91 GLU A N 1
ATOM 734 C CA . GLU A 1 91 ? -2.945 -2.028 -19.532 1.00 74.31 91 GLU A CA 1
ATOM 735 C C . GLU A 1 91 ? -1.754 -2.266 -18.590 1.00 74.31 91 GLU A C 1
ATOM 737 O O . GLU A 1 91 ? -0.640 -2.484 -19.058 1.00 74.31 91 GLU A O 1
ATOM 742 N N . THR A 1 92 ? -1.978 -2.283 -17.271 1.00 69.75 92 THR A N 1
ATOM 743 C CA . THR A 1 92 ? -0.918 -2.437 -16.262 1.00 69.75 92 THR A CA 1
ATOM 744 C C . THR A 1 92 ? -0.802 -3.860 -15.719 1.00 69.75 92 THR A C 1
ATOM 746 O O . THR A 1 92 ? 0.133 -4.175 -14.990 1.00 69.75 92 THR A O 1
ATOM 749 N N . LYS A 1 93 ? -1.685 -4.775 -16.139 1.00 64.44 93 LYS A N 1
ATOM 750 C CA . LYS A 1 93 ? -1.769 -6.151 -15.621 1.00 64.44 93 LYS A CA 1
ATOM 751 C C . LYS A 1 93 ? -0.503 -6.999 -15.830 1.00 64.44 93 LYS A C 1
ATOM 753 O O . LYS A 1 93 ? -0.332 -8.009 -15.159 1.00 64.44 93 LYS A O 1
ATOM 758 N N . LYS A 1 94 ? 0.374 -6.625 -16.769 1.00 59.91 94 LYS A N 1
ATOM 759 C CA . LYS A 1 94 ? 1.639 -7.333 -17.051 1.00 59.91 94 LYS A CA 1
ATOM 760 C C . LYS A 1 94 ? 2.823 -6.855 -16.204 1.00 59.91 94 LYS A C 1
ATOM 762 O O . LYS A 1 94 ? 3.903 -7.418 -16.336 1.00 59.91 94 LYS A O 1
ATOM 767 N N . LEU A 1 95 ? 2.638 -5.802 -15.413 1.00 56.03 95 LEU A N 1
ATOM 768 C CA . LEU A 1 95 ? 3.729 -5.083 -14.759 1.00 56.03 95 LEU A CA 1
ATOM 769 C C . LEU A 1 95 ? 3.952 -5.519 -13.302 1.00 56.03 95 LEU A C 1
ATOM 771 O O . LEU A 1 95 ? 5.066 -5.413 -12.814 1.00 56.03 95 LEU A O 1
ATOM 775 N N . ASP A 1 96 ? 2.935 -6.071 -12.638 1.00 52.09 96 ASP A N 1
ATOM 776 C CA . ASP A 1 96 ? 2.961 -6.408 -11.201 1.00 52.09 96 ASP A CA 1
ATOM 777 C C . ASP A 1 96 ? 3.077 -7.926 -10.925 1.00 52.09 96 ASP A C 1
ATOM 779 O O . ASP A 1 96 ? 2.572 -8.439 -9.926 1.00 52.09 96 ASP A O 1
ATOM 783 N N . GLY A 1 97 ? 3.667 -8.664 -11.876 1.00 48.22 97 GLY A N 1
ATOM 784 C CA . GLY A 1 97 ? 3.874 -10.119 -11.820 1.00 48.22 97 GLY A CA 1
ATOM 785 C C . GLY A 1 97 ? 5.203 -10.523 -11.199 1.00 48.22 97 GLY A C 1
ATOM 786 O O . GLY A 1 97 ? 6.242 -9.977 -11.635 1.00 48.22 97 GLY A O 1
#

Foldseek 3Di:
DVVVVVVVVVVVVVVVVVPPPDDDDDDADDPVSVVVVLVVVLVPDAAPAEDEEEDDDPVQLVDPVSLVSLVVSVVSCVVRNHHYDYHYDPVCVVRND

Secondary structure (DSSP, 8-state):
-HHHHHHHHHHHHHHHHHT-TT-------HHHHHHHHHHHHHHHPPTT-EEEEEPPPHHHHTSHHHHHHHHHHHHHHHHTT-EEEEE--GGGTTT--

pLDDT: mean 86.03, std 11.68, range [48.22, 97.5]

Sequence (97 aa):
MENDAKKVIAGLVDLQKGHLENQEAKVYVGFEGWKTLYNEILNNLKPGDEYLAFGIGPEEFADEKIQIFFKNFHLRRAEKKVVAKIIMKPETKKLDG